Protein AF-A0A510KU21-F1 (afdb_monomer_lite)

Sequence (100 aa):
MDFGVTEKGFVLKSFTDIMKDIENRYKARLQDNNYILDFNTPEGIHSEAIGYELSQIWEELLEFNNQMNLNTATGIYLDFFGTLLRTPREAGLMQPDRLK

Secondary structure (DSSP, 8-state):
-BTTEETTEE-PPPHHHHHHHHHHHHHHHHT-TT----TTSHHHHHHHHHHHHHHHHHHHHHHHHHHTSTTT--HHHHHHHHHHTT-PPPTT---S----

Structure (mmCIF, N/CA/C/O backbone):
data_AF-A0A510KU21-F1
#
_entry.id   AF-A0A510KU21-F1
#
loop_
_atom_site.group_PDB
_atom_site.id
_atom_site.type_symbol
_atom_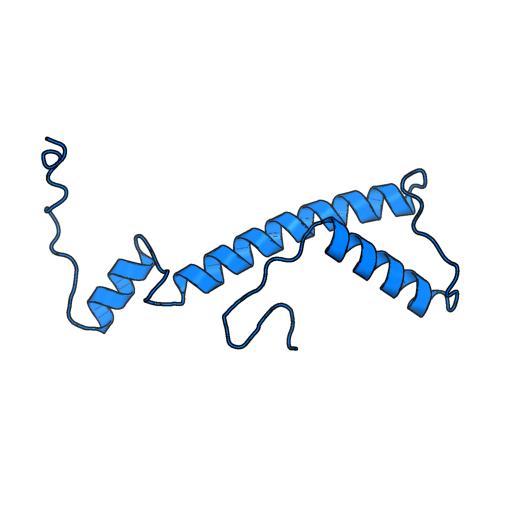site.label_atom_id
_atom_site.label_alt_id
_atom_site.label_comp_id
_atom_site.label_asym_id
_atom_site.label_entity_id
_atom_site.label_seq_id
_atom_site.pdbx_PDB_ins_code
_atom_site.Cartn_x
_atom_site.Cartn_y
_atom_site.Cartn_z
_atom_site.occupancy
_atom_site.B_iso_or_equiv
_atom_site.auth_seq_id
_atom_site.auth_comp_id
_atom_site.auth_asym_id
_atom_site.auth_atom_id
_atom_site.pdbx_PDB_model_num
ATOM 1 N N . MET A 1 1 ? -12.959 3.779 -11.250 1.00 47.38 1 MET A N 1
ATOM 2 C CA . MET A 1 1 ? -11.496 3.644 -11.126 1.00 47.38 1 MET A CA 1
ATOM 3 C C . MET A 1 1 ? -11.223 2.178 -10.912 1.00 47.38 1 MET A C 1
ATOM 5 O O . MET A 1 1 ? -11.751 1.632 -9.951 1.00 47.38 1 MET A O 1
ATOM 9 N N . ASP A 1 2 ? -10.503 1.558 -11.838 1.00 60.03 2 ASP A N 1
ATOM 10 C CA . ASP A 1 2 ? -9.963 0.219 -11.619 1.00 60.03 2 ASP A CA 1
ATOM 11 C C . ASP A 1 2 ? -8.735 0.339 -10.698 1.00 60.03 2 ASP A C 1
ATOM 13 O O . ASP A 1 2 ? -8.134 1.412 -10.621 1.00 60.03 2 ASP A O 1
ATOM 17 N N . PHE A 1 3 ? -8.422 -0.703 -9.936 1.00 68.00 3 PHE A N 1
ATOM 18 C CA . PHE A 1 3 ? -7.472 -0.716 -8.808 1.00 68.00 3 PHE A CA 1
ATOM 19 C C . PHE A 1 3 ? -6.186 0.130 -9.024 1.00 68.00 3 PHE A C 1
ATOM 21 O O . PHE A 1 3 ? -5.216 -0.329 -9.615 1.00 68.00 3 PHE A O 1
ATOM 28 N N . GLY A 1 4 ? -6.161 1.380 -8.539 1.00 69.12 4 GLY A N 1
ATOM 29 C CA . GLY A 1 4 ? -4.980 2.260 -8.600 1.00 69.12 4 GLY A CA 1
ATOM 30 C C . GLY A 1 4 ? -4.601 2.809 -9.985 1.00 69.12 4 GLY A C 1
ATOM 31 O O . GLY A 1 4 ? -3.661 3.594 -10.074 1.00 69.12 4 GLY A O 1
ATOM 32 N N . VAL A 1 5 ? -5.320 2.466 -11.058 1.00 77.12 5 VAL A N 1
ATOM 33 C CA . VAL A 1 5 ? -5.000 2.903 -12.428 1.00 77.12 5 VAL A CA 1
ATOM 34 C C . VAL A 1 5 ? -5.910 4.053 -12.857 1.00 77.12 5 VAL A C 1
ATOM 36 O O . VAL A 1 5 ? -7.139 3.991 -12.753 1.00 77.12 5 VAL A O 1
ATOM 39 N N . THR A 1 6 ? -5.296 5.114 -13.376 1.00 79.69 6 THR A N 1
ATOM 40 C CA . THR A 1 6 ? -5.978 6.266 -13.978 1.00 79.69 6 THR A CA 1
ATOM 41 C C . THR A 1 6 ? -5.560 6.439 -15.434 1.00 79.69 6 THR A C 1
ATOM 43 O O . THR A 1 6 ? -4.584 5.845 -15.885 1.00 79.69 6 THR A O 1
ATOM 46 N N . GLU A 1 7 ? -6.244 7.321 -16.166 1.00 73.56 7 GLU A N 1
ATOM 47 C CA . GLU A 1 7 ? -5.857 7.697 -17.537 1.00 73.56 7 GLU A CA 1
ATOM 48 C C . GLU A 1 7 ? -4.429 8.265 -17.630 1.00 73.56 7 GLU A C 1
ATOM 50 O O . GLU A 1 7 ? -3.821 8.244 -18.696 1.00 73.56 7 GLU A O 1
ATOM 55 N N . LYS A 1 8 ? -3.877 8.759 -16.513 1.00 69.75 8 LYS A N 1
ATOM 56 C CA . LYS A 1 8 ? -2.512 9.295 -16.424 1.00 69.75 8 LYS A CA 1
ATOM 57 C C . LYS A 1 8 ? -1.476 8.261 -15.963 1.00 69.75 8 LYS A C 1
ATOM 59 O O . LYS A 1 8 ? -0.299 8.599 -15.889 1.00 69.75 8 LYS A O 1
ATOM 64 N N . GLY A 1 9 ? -1.894 7.030 -15.659 1.00 75.56 9 GLY A N 1
ATOM 65 C CA . GLY A 1 9 ? -1.042 5.950 -15.156 1.00 75.56 9 GLY A CA 1
ATOM 66 C C . GLY A 1 9 ? -1.438 5.450 -13.765 1.00 75.56 9 GLY A C 1
ATOM 67 O O . GLY A 1 9 ? -2.494 5.810 -13.230 1.00 75.56 9 GLY A O 1
ATOM 68 N N . PHE A 1 10 ? -0.584 4.593 -13.199 1.00 84.94 10 PHE A N 1
ATOM 69 C CA . PHE A 1 10 ? -0.745 4.056 -11.849 1.00 84.94 10 PHE A CA 1
ATOM 70 C C . PHE A 1 10 ? -0.496 5.143 -10.796 1.00 84.94 10 PHE A C 1
ATOM 72 O O . PHE A 1 10 ? 0.485 5.882 -10.869 1.00 84.94 10 PHE A O 1
ATOM 79 N N . VAL A 1 11 ? -1.395 5.251 -9.822 1.00 86.75 11 VAL A N 1
ATOM 80 C CA . VAL A 1 11 ? -1.314 6.216 -8.725 1.00 86.75 11 VAL A CA 1
ATOM 81 C C . VAL A 1 11 ? -0.894 5.480 -7.465 1.00 86.75 11 VAL A C 1
ATOM 83 O O . VAL A 1 11 ? -1.597 4.587 -6.988 1.00 86.75 11 VAL A O 1
ATOM 86 N N . LEU A 1 12 ? 0.253 5.887 -6.919 1.00 88.00 12 LEU A N 1
ATOM 87 C CA . LEU A 1 12 ? 0.747 5.349 -5.663 1.00 88.00 12 LEU A CA 1
ATOM 88 C C . LEU A 1 12 ? -0.255 5.639 -4.548 1.00 88.00 12 LEU A C 1
ATOM 90 O O . LEU A 1 12 ? -0.754 6.758 -4.410 1.00 88.00 12 LEU A O 1
ATOM 94 N N . LYS A 1 13 ? -0.525 4.624 -3.735 1.00 88.94 13 LYS A N 1
ATOM 95 C CA . LYS A 1 13 ? -1.354 4.764 -2.555 1.00 88.94 13 LYS A CA 1
ATOM 96 C C . LYS A 1 13 ? -0.444 4.870 -1.345 1.00 88.94 13 LYS A C 1
ATOM 98 O O . LYS A 1 13 ? 0.401 4.006 -1.136 1.00 88.94 13 LYS A O 1
ATOM 103 N N . SER A 1 14 ? -0.624 5.926 -0.558 1.00 89.56 14 SER A N 1
ATOM 104 C CA . SER A 1 14 ? 0.144 6.091 0.671 1.00 89.56 14 SER A CA 1
ATOM 105 C C . SER A 1 14 ? -0.247 5.035 1.704 1.00 89.56 14 SER A C 1
ATOM 107 O O . SER A 1 14 ? -1.382 4.551 1.712 1.00 89.56 14 SER A O 1
ATOM 109 N N . PHE A 1 15 ? 0.662 4.732 2.631 1.00 91.31 15 PHE A N 1
ATOM 110 C CA . PHE A 1 15 ? 0.365 3.875 3.779 1.00 91.31 15 PHE A CA 1
ATOM 111 C C . PHE A 1 15 ? -0.906 4.331 4.519 1.00 91.31 15 PHE A C 1
ATOM 113 O O . PHE A 1 15 ? -1.797 3.530 4.782 1.00 91.31 15 PHE A O 1
ATOM 120 N N . THR A 1 16 ? -1.059 5.635 4.761 1.00 92.00 16 THR A N 1
ATOM 121 C CA . THR A 1 16 ? -2.246 6.207 5.417 1.00 92.00 16 THR A CA 1
ATOM 122 C C . THR A 1 16 ? -3.541 5.905 4.663 1.00 92.00 16 THR A C 1
ATOM 124 O O . THR A 1 16 ? -4.561 5.592 5.278 1.00 92.00 16 THR A O 1
ATOM 127 N N . ASP A 1 17 ? -3.523 5.984 3.332 1.00 93.44 17 ASP A N 1
ATOM 128 C CA . ASP A 1 17 ? -4.696 5.672 2.513 1.00 93.44 17 ASP A CA 1
ATOM 129 C C . ASP A 1 17 ? -4.984 4.166 2.498 1.00 93.44 17 ASP A C 1
ATOM 131 O O . ASP A 1 17 ? -6.145 3.761 2.480 1.00 93.44 17 ASP A O 1
ATOM 135 N N . ILE A 1 18 ? -3.947 3.324 2.540 1.00 94.56 18 ILE A N 1
ATOM 136 C CA . ILE A 1 18 ? -4.094 1.870 2.698 1.00 94.56 18 ILE A CA 1
ATOM 137 C C . ILE A 1 18 ? -4.758 1.559 4.044 1.00 94.56 18 ILE A C 1
ATOM 139 O O . ILE A 1 18 ? -5.737 0.814 4.076 1.00 94.56 18 ILE A O 1
ATOM 143 N N . MET A 1 19 ? -4.303 2.178 5.136 1.00 95.94 19 MET A N 1
ATOM 144 C CA . MET A 1 19 ? -4.877 1.962 6.466 1.00 95.94 19 MET A CA 1
ATOM 145 C C . MET A 1 19 ? -6.331 2.423 6.561 1.00 95.94 19 MET A C 1
ATOM 147 O O . MET A 1 19 ? -7.162 1.710 7.122 1.00 95.94 19 MET A O 1
ATOM 151 N N . LYS A 1 20 ? -6.674 3.566 5.957 1.00 94.94 20 LYS A N 1
ATOM 152 C CA . LYS A 1 20 ? -8.071 4.025 5.871 1.00 94.94 20 LYS A CA 1
ATOM 153 C C . LYS A 1 20 ? -8.953 3.041 5.115 1.00 94.94 20 LYS A C 1
ATOM 155 O O . LYS A 1 20 ? -10.085 2.793 5.521 1.00 94.94 20 LYS A O 1
ATOM 160 N N . ASP A 1 21 ? -8.452 2.468 4.029 1.00 94.50 21 ASP A N 1
ATOM 161 C CA . ASP A 1 21 ? -9.185 1.452 3.280 1.00 94.50 21 ASP A CA 1
ATOM 162 C C . ASP A 1 21 ? -9.401 0.175 4.094 1.00 94.50 21 ASP A C 1
ATOM 164 O O . ASP A 1 21 ? -10.481 -0.413 4.026 1.00 94.50 21 ASP A O 1
ATOM 168 N N . ILE A 1 22 ? -8.402 -0.246 4.872 1.00 95.31 22 ILE A N 1
ATOM 169 C CA . ILE A 1 22 ? -8.521 -1.380 5.793 1.00 95.31 22 ILE A CA 1
ATOM 170 C C . ILE A 1 22 ? -9.581 -1.079 6.864 1.00 95.31 22 ILE A C 1
ATOM 172 O O . ILE A 1 22 ? -10.505 -1.873 7.032 1.00 95.31 22 ILE A O 1
ATOM 176 N N . GLU A 1 23 ? -9.532 0.087 7.515 1.00 96.06 23 GLU A N 1
ATOM 177 C CA . GLU A 1 23 ? -10.549 0.506 8.492 1.00 96.06 23 GLU A CA 1
ATOM 178 C C . GLU A 1 23 ? -11.956 0.538 7.873 1.00 96.06 23 GLU A C 1
ATOM 180 O O . GLU A 1 23 ? -12.906 0.008 8.447 1.00 96.06 23 GLU A O 1
ATOM 185 N N . ASN A 1 24 ? -12.107 1.094 6.669 1.00 95.81 24 ASN A N 1
ATOM 186 C CA . ASN A 1 24 ? -13.393 1.137 5.971 1.00 95.81 24 ASN A CA 1
ATOM 187 C C . ASN A 1 24 ? -13.925 -0.267 5.644 1.00 95.81 24 ASN A C 1
ATOM 189 O O . ASN A 1 24 ? -15.135 -0.501 5.708 1.00 95.81 24 ASN A O 1
ATOM 193 N N . ARG A 1 25 ? -13.042 -1.223 5.326 1.00 94.81 25 ARG A N 1
ATOM 194 C CA . ARG A 1 25 ? -13.424 -2.632 5.141 1.00 94.81 25 ARG A CA 1
ATOM 195 C C . ARG A 1 25 ? -13.889 -3.259 6.451 1.00 94.81 25 ARG A C 1
ATOM 197 O O . ARG A 1 25 ? -14.883 -3.983 6.423 1.00 94.81 25 ARG A O 1
ATOM 204 N N . TYR A 1 26 ? -13.243 -2.953 7.576 1.00 95.19 26 TYR A N 1
ATOM 205 C CA . TYR A 1 26 ? -13.711 -3.385 8.895 1.00 95.19 26 TYR A CA 1
ATOM 206 C C . TYR A 1 26 ? -15.081 -2.797 9.230 1.00 95.19 26 TYR A C 1
ATOM 208 O O . TYR A 1 26 ? -15.993 -3.569 9.518 1.00 95.19 26 TYR A O 1
ATOM 216 N N . LYS A 1 27 ? -15.284 -1.481 9.072 1.00 96.81 27 LYS A N 1
ATOM 217 C CA . LYS A 1 27 ? -16.594 -0.826 9.264 1.00 96.81 27 LYS A CA 1
ATOM 218 C C . LYS A 1 27 ? -17.701 -1.523 8.476 1.00 96.81 27 LYS A C 1
ATOM 220 O O . LYS A 1 27 ? -18.736 -1.893 9.028 1.00 96.81 27 LYS A O 1
ATOM 225 N N . ALA A 1 28 ? -17.458 -1.767 7.188 1.00 96.25 28 ALA A N 1
ATOM 226 C CA . ALA A 1 28 ? -18.417 -2.432 6.312 1.00 96.25 28 ALA A CA 1
ATOM 227 C C . ALA A 1 28 ? -18.688 -3.889 6.726 1.00 96.25 28 ALA A C 1
ATOM 229 O O . ALA A 1 28 ? -19.829 -4.347 6.665 1.00 96.25 28 ALA A O 1
ATOM 230 N N . ARG A 1 29 ? -17.654 -4.631 7.145 1.00 95.56 29 ARG A N 1
ATOM 231 C CA . ARG A 1 29 ? -17.766 -6.051 7.506 1.00 95.56 29 ARG A CA 1
ATOM 232 C C . ARG A 1 29 ? -18.422 -6.263 8.867 1.00 95.56 29 ARG A C 1
ATOM 234 O O . ARG A 1 29 ? -19.196 -7.207 9.006 1.00 95.56 29 ARG A O 1
ATOM 241 N N . LEU A 1 30 ? -18.109 -5.400 9.830 1.00 95.19 30 LEU A N 1
ATOM 242 C CA . LEU A 1 30 ? -18.669 -5.391 11.181 1.00 95.19 30 LEU A CA 1
ATOM 243 C C . LEU A 1 30 ? -20.049 -4.724 11.241 1.00 95.19 30 LEU A C 1
ATOM 245 O O . LEU A 1 30 ? -20.750 -4.891 12.232 1.00 95.19 30 LEU A O 1
ATOM 249 N N . GLN A 1 31 ? -20.447 -4.008 10.181 1.00 96.12 31 GLN A N 1
ATOM 250 C CA . GLN A 1 31 ? -21.660 -3.182 10.140 1.00 96.12 31 GLN A CA 1
ATOM 251 C C . GLN A 1 31 ? -21.670 -2.090 11.222 1.00 96.12 31 GLN A C 1
ATOM 253 O O . GLN A 1 31 ? -22.726 -1.696 11.714 1.00 96.12 31 GLN A O 1
ATOM 258 N N . ASP A 1 32 ? -20.488 -1.579 11.562 1.00 95.31 32 ASP A N 1
ATOM 259 C CA . ASP A 1 32 ? -20.293 -0.516 12.542 1.00 95.31 32 ASP A CA 1
ATOM 260 C C . ASP A 1 32 ? -19.540 0.649 11.898 1.00 95.31 32 ASP A C 1
ATOM 262 O O . ASP A 1 32 ? -18.329 0.600 11.696 1.00 95.31 32 ASP A O 1
ATOM 266 N N . ASN A 1 33 ? -20.264 1.722 11.579 1.00 93.69 33 ASN A N 1
ATOM 267 C CA . ASN A 1 33 ? -19.676 2.917 10.971 1.00 93.69 33 ASN A CA 1
ATOM 268 C C . ASN A 1 33 ? -18.791 3.719 11.939 1.00 93.69 33 ASN A C 1
ATOM 270 O O . ASN A 1 33 ? -18.011 4.558 11.483 1.00 93.69 33 ASN A O 1
ATOM 274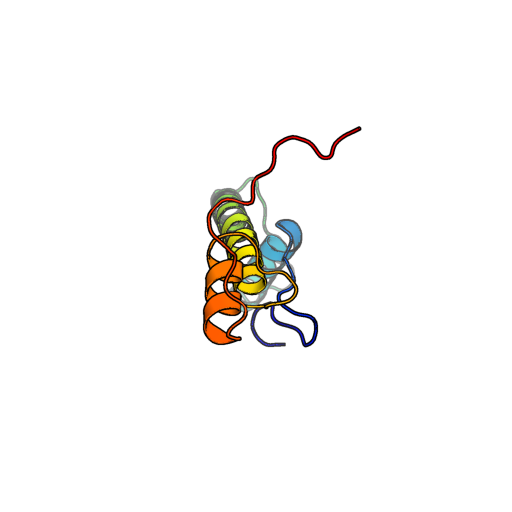 N N . ASN A 1 34 ? -18.911 3.475 13.247 1.00 95.19 34 ASN A N 1
ATOM 275 C CA . ASN A 1 34 ? -18.134 4.148 14.283 1.00 95.19 34 ASN A CA 1
ATOM 276 C C . ASN A 1 34 ? -16.878 3.366 14.678 1.00 95.19 34 ASN A C 1
ATOM 278 O O . ASN A 1 34 ? -16.114 3.861 15.504 1.00 95.19 34 ASN A O 1
ATOM 282 N N . TYR A 1 35 ? -16.658 2.177 14.106 1.00 95.12 35 TYR A N 1
ATOM 283 C CA . TYR A 1 35 ? -15.436 1.417 14.332 1.00 95.12 35 TYR A CA 1
ATOM 284 C C . TYR A 1 35 ? -14.212 2.262 13.964 1.00 95.12 35 TYR A C 1
ATOM 286 O O . TYR A 1 35 ? -14.183 2.907 12.917 1.00 95.12 35 TYR A O 1
ATOM 294 N N . ILE A 1 36 ? -13.196 2.248 14.818 1.00 95.06 36 ILE A N 1
ATOM 295 C CA . ILE A 1 36 ? -11.907 2.895 14.579 1.00 95.06 36 ILE A CA 1
ATOM 296 C C . ILE A 1 36 ? -10.850 1.816 14.746 1.00 95.06 36 ILE A C 1
ATOM 298 O O . ILE A 1 36 ? -10.877 1.079 15.734 1.00 95.06 36 ILE A O 1
ATOM 302 N N . LEU A 1 37 ? -9.926 1.725 13.792 1.00 94.62 37 LEU A N 1
ATOM 303 C CA . LEU A 1 37 ? -8.829 0.774 13.889 1.00 94.62 37 LEU A CA 1
ATOM 304 C C . LEU A 1 37 ? -7.826 1.267 14.943 1.00 94.62 37 LEU A C 1
ATOM 306 O O . LEU A 1 37 ? -7.114 2.247 14.726 1.00 94.62 37 LEU A O 1
ATOM 310 N N . ASP A 1 38 ? -7.778 0.593 16.092 1.00 94.75 38 ASP A N 1
ATOM 311 C CA . ASP A 1 38 ? -6.845 0.918 17.175 1.00 94.75 38 ASP A CA 1
ATOM 312 C C . ASP A 1 38 ? -5.542 0.125 17.040 1.00 94.75 38 ASP A C 1
ATOM 314 O O . ASP A 1 38 ? -5.499 -1.087 17.276 1.00 94.75 38 ASP A O 1
ATOM 318 N N . PHE A 1 39 ? -4.462 0.839 16.727 1.00 93.38 39 PHE A N 1
ATOM 319 C CA . PHE A 1 39 ? -3.106 0.307 16.580 1.00 93.38 39 PHE A CA 1
ATOM 320 C C . PHE A 1 39 ? -2.498 -0.273 17.864 1.00 93.38 39 PHE A C 1
ATOM 322 O O . PHE A 1 39 ? -1.489 -0.962 17.791 1.00 93.38 39 PHE A O 1
ATOM 329 N N . ASN A 1 40 ? -3.104 -0.058 19.035 1.00 95.44 40 ASN A N 1
ATOM 330 C CA . ASN A 1 40 ? -2.649 -0.675 20.286 1.00 95.44 40 ASN A CA 1
ATOM 331 C C . ASN A 1 40 ? -3.225 -2.081 20.512 1.00 95.44 40 ASN A C 1
ATOM 333 O O . ASN A 1 40 ? -2.881 -2.748 21.489 1.00 95.44 40 ASN A O 1
ATOM 337 N N . THR A 1 41 ? -4.108 -2.544 19.628 1.00 94.94 41 THR A N 1
ATOM 338 C CA . THR A 1 41 ? -4.683 -3.890 19.684 1.00 94.94 41 THR A CA 1
ATOM 339 C C . THR A 1 41 ? -3.910 -4.855 18.781 1.00 94.94 41 THR A C 1
ATOM 341 O O . THR A 1 41 ? -3.308 -4.427 17.795 1.00 94.94 41 THR A O 1
ATOM 344 N N . PRO A 1 42 ? -3.950 -6.177 19.039 1.00 95.38 42 PRO A N 1
ATOM 345 C CA . PRO A 1 42 ? -3.342 -7.158 18.137 1.00 95.38 42 PRO A CA 1
ATOM 346 C C . PRO A 1 42 ? -3.847 -7.056 16.689 1.00 95.38 42 PRO A C 1
ATOM 348 O O . PRO A 1 42 ? -3.071 -7.238 15.755 1.00 95.38 42 PRO A O 1
ATOM 351 N N . GLU A 1 43 ? -5.132 -6.734 16.500 1.00 93.06 43 GLU A N 1
ATOM 352 C CA . GLU A 1 43 ? -5.733 -6.485 15.183 1.00 93.06 43 GLU A CA 1
ATOM 353 C C . GLU A 1 43 ? -5.106 -5.265 14.499 1.00 93.06 43 GLU A C 1
ATOM 355 O O . GLU A 1 43 ? -4.746 -5.336 13.321 1.00 93.06 43 GLU A O 1
ATOM 360 N N . GLY A 1 44 ? -4.948 -4.164 15.237 1.00 95.12 44 GLY A N 1
ATOM 361 C CA . GLY A 1 44 ? -4.330 -2.940 14.742 1.00 95.12 44 GLY A CA 1
ATOM 362 C C . GLY A 1 44 ? -2.873 -3.136 14.340 1.00 95.12 44 GLY A C 1
ATOM 363 O O . GLY A 1 44 ? -2.508 -2.776 13.225 1.00 95.12 44 GLY A O 1
ATOM 364 N N . ILE A 1 45 ? -2.069 -3.787 15.187 1.00 96.56 45 ILE A N 1
ATOM 365 C CA . ILE A 1 45 ? -0.653 -4.093 14.902 1.00 96.56 45 ILE A CA 1
ATOM 366 C C . ILE A 1 45 ? -0.532 -5.003 13.674 1.00 96.56 45 ILE A C 1
ATOM 368 O O . ILE A 1 45 ? 0.301 -4.784 12.796 1.00 96.56 45 ILE A O 1
ATOM 372 N N . HIS A 1 46 ? -1.379 -6.031 13.577 1.00 96.25 46 HIS A N 1
ATOM 373 C CA . HIS A 1 46 ? -1.383 -6.919 12.417 1.00 96.25 46 HIS A CA 1
ATOM 374 C C . HIS A 1 46 ? -1.761 -6.176 11.128 1.00 96.25 46 HIS A C 1
ATOM 376 O O . HIS A 1 46 ? -1.124 -6.358 10.090 1.00 96.25 46 HIS A O 1
ATOM 382 N N . SER A 1 47 ? -2.779 -5.319 11.205 1.00 96.44 47 SER A N 1
ATOM 383 C CA . SER A 1 47 ? -3.244 -4.518 10.074 1.00 96.44 47 SER A CA 1
ATOM 384 C C . SER A 1 47 ? -2.200 -3.490 9.636 1.00 96.44 47 SER A C 1
ATOM 386 O O . SER A 1 47 ? -2.039 -3.277 8.439 1.00 96.44 47 SER A O 1
ATOM 388 N N . GLU A 1 48 ? -1.465 -2.891 10.577 1.00 95.44 48 GLU A N 1
ATOM 389 C CA . GLU A 1 48 ? -0.321 -2.015 10.301 1.00 95.44 48 GLU A CA 1
ATOM 390 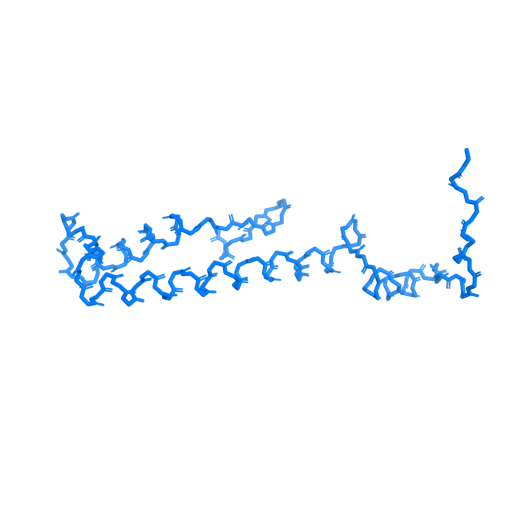C C . GLU A 1 48 ? 0.784 -2.761 9.551 1.00 95.44 48 GLU A C 1
ATOM 392 O O . GLU A 1 48 ? 1.219 -2.300 8.497 1.00 95.44 48 GLU A O 1
ATOM 397 N N . ALA A 1 49 ? 1.191 -3.937 10.042 1.00 95.88 49 ALA A N 1
ATOM 398 C CA . ALA A 1 49 ? 2.225 -4.741 9.395 1.00 95.88 49 ALA A CA 1
ATOM 399 C C . ALA A 1 49 ? 1.839 -5.106 7.952 1.00 95.88 49 ALA A C 1
ATOM 401 O O . ALA A 1 49 ? 2.629 -4.915 7.031 1.00 95.88 49 ALA A O 1
ATOM 402 N N . ILE A 1 50 ? 0.598 -5.552 7.726 1.00 95.56 50 ILE A N 1
ATOM 403 C CA . ILE A 1 50 ? 0.097 -5.824 6.369 1.00 9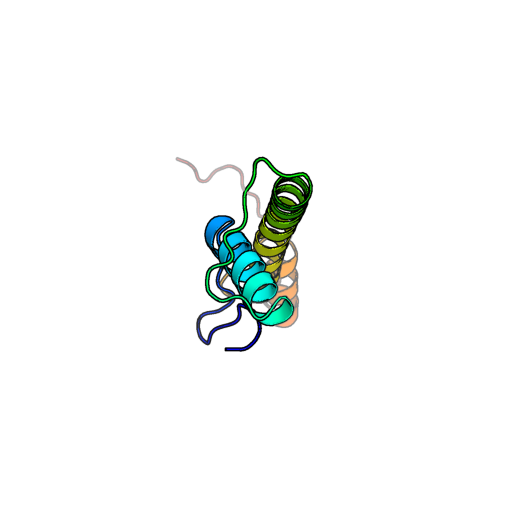5.56 50 ILE A CA 1
ATOM 404 C C . ILE A 1 50 ? 0.039 -4.544 5.534 1.00 95.56 50 ILE A C 1
ATOM 406 O O . ILE A 1 50 ? 0.411 -4.562 4.363 1.00 95.56 50 ILE A O 1
ATOM 410 N N . GLY A 1 51 ? -0.429 -3.433 6.104 1.00 94.88 51 GLY A N 1
ATOM 411 C CA . GLY A 1 51 ? -0.486 -2.150 5.411 1.00 94.88 51 GLY A CA 1
ATOM 412 C C . GLY A 1 51 ? 0.890 -1.686 4.932 1.00 94.88 51 GLY A C 1
ATOM 413 O O . GLY A 1 51 ? 1.002 -1.146 3.831 1.00 94.88 51 GLY A O 1
ATOM 414 N N . TYR A 1 52 ? 1.936 -1.944 5.720 1.00 94.25 52 TYR A N 1
ATOM 415 C CA . TYR A 1 52 ? 3.314 -1.643 5.353 1.00 94.25 52 TYR A CA 1
ATOM 416 C C . TYR A 1 52 ? 3.782 -2.497 4.168 1.00 94.25 52 TYR A C 1
ATOM 418 O O . TYR A 1 52 ? 4.210 -1.939 3.158 1.00 94.25 52 TYR A O 1
ATOM 426 N N . GLU A 1 53 ? 3.607 -3.819 4.225 1.00 95.19 53 GLU A N 1
ATOM 427 C CA . GLU A 1 53 ? 3.944 -4.721 3.108 1.00 95.19 53 GLU A CA 1
ATOM 428 C C . GLU A 1 53 ? 3.177 -4.349 1.825 1.00 95.19 53 GLU A C 1
ATOM 430 O O . GLU A 1 53 ? 3.739 -4.300 0.731 1.00 95.19 53 GLU A O 1
ATOM 435 N N . LEU A 1 54 ? 1.894 -3.990 1.948 1.00 94.12 54 LEU A N 1
ATOM 436 C CA . LEU A 1 54 ? 1.090 -3.516 0.817 1.00 94.12 54 LEU A CA 1
ATOM 437 C C . LEU A 1 54 ? 1.615 -2.201 0.233 1.00 94.12 54 LEU A C 1
ATOM 439 O O . LEU A 1 54 ? 1.514 -2.001 -0.976 1.00 94.12 54 LEU A O 1
ATOM 443 N N . SER A 1 55 ? 2.164 -1.310 1.061 1.00 92.69 55 SER A N 1
ATOM 444 C CA . SER A 1 55 ? 2.741 -0.054 0.576 1.00 92.69 55 SER A CA 1
ATOM 445 C C . SER A 1 55 ? 3.971 -0.301 -0.299 1.00 92.69 55 SER A C 1
ATOM 447 O O . SER A 1 55 ? 4.071 0.293 -1.369 1.00 92.69 55 SER A O 1
ATOM 449 N N . GLN A 1 56 ? 4.829 -1.251 0.091 1.00 92.75 56 GLN A N 1
ATOM 450 C CA . GLN A 1 56 ? 5.985 -1.676 -0.702 1.00 92.75 56 GLN A CA 1
ATOM 451 C C . GLN A 1 56 ? 5.546 -2.292 -2.037 1.00 92.75 56 GLN A C 1
ATOM 453 O O . GLN A 1 56 ? 6.036 -1.906 -3.094 1.00 92.75 56 GLN A O 1
ATOM 458 N N . ILE A 1 57 ? 4.528 -3.161 -2.021 1.00 91.88 57 ILE A N 1
ATOM 459 C CA . ILE A 1 57 ? 3.962 -3.734 -3.255 1.00 91.88 57 ILE A CA 1
ATOM 460 C C . ILE A 1 57 ? 3.415 -2.635 -4.179 1.00 91.88 57 ILE A C 1
ATOM 462 O O . ILE A 1 57 ? 3.540 -2.724 -5.399 1.00 91.88 57 ILE A O 1
ATOM 466 N N . TRP A 1 58 ? 2.805 -1.581 -3.632 1.00 91.81 58 TRP A N 1
ATOM 467 C CA . TRP A 1 58 ? 2.307 -0.461 -4.436 1.00 91.81 58 TRP A CA 1
ATOM 468 C C . TRP A 1 58 ? 3.430 0.319 -5.12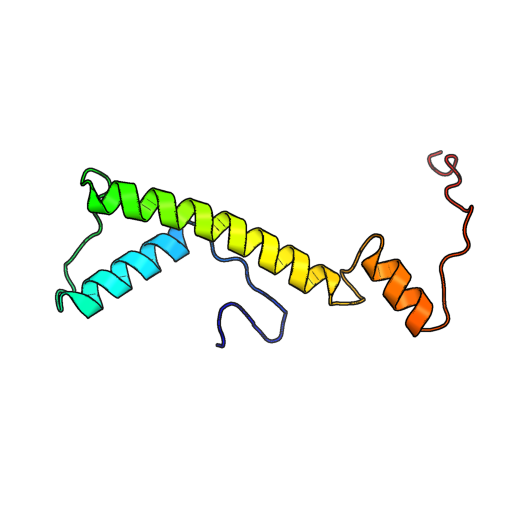1 1.00 91.81 58 TRP A C 1
ATOM 470 O O . TRP A 1 58 ? 3.243 0.774 -6.252 1.00 91.81 58 TRP A O 1
ATOM 480 N N . GLU A 1 59 ? 4.580 0.460 -4.463 1.00 89.94 59 GLU A N 1
ATOM 481 C CA . GLU A 1 59 ? 5.781 1.055 -5.054 1.00 89.94 59 GLU A CA 1
ATOM 482 C C . GLU A 1 59 ? 6.308 0.186 -6.202 1.00 89.94 59 GLU A C 1
ATOM 484 O O . GLU A 1 59 ? 6.499 0.693 -7.309 1.00 89.94 59 GLU A O 1
ATOM 489 N N . GLU A 1 60 ? 6.410 -1.130 -6.006 1.00 89.31 60 GLU A N 1
ATOM 490 C CA . GLU A 1 60 ? 6.827 -2.060 -7.065 1.00 89.31 60 GLU A CA 1
ATOM 491 C C . GLU A 1 60 ? 5.866 -2.052 -8.267 1.00 89.31 60 GLU A C 1
ATOM 493 O O . GLU A 1 60 ? 6.296 -2.072 -9.422 1.00 89.31 60 GLU A O 1
ATOM 498 N N . LEU A 1 61 ? 4.553 -1.963 -8.028 1.00 89.00 61 LEU A N 1
ATOM 499 C CA . LEU A 1 61 ? 3.555 -1.856 -9.098 1.00 89.00 61 LEU A CA 1
ATOM 500 C C . LEU A 1 61 ? 3.694 -0.553 -9.894 1.00 89.00 61 LEU A C 1
ATOM 502 O O . LEU A 1 61 ? 3.500 -0.556 -11.114 1.00 89.00 61 LEU A O 1
ATOM 506 N N . LEU A 1 62 ? 4.046 0.555 -9.237 1.00 87.75 62 LEU A N 1
ATOM 507 C CA . LEU A 1 62 ? 4.339 1.812 -9.921 1.00 87.75 62 LEU A CA 1
ATOM 508 C C . LEU A 1 62 ? 5.589 1.680 -10.797 1.00 87.75 62 LEU A C 1
ATOM 510 O O . LEU A 1 62 ? 5.570 2.106 -11.955 1.00 87.75 62 LEU A O 1
ATOM 514 N N . GLU A 1 63 ? 6.660 1.085 -10.271 1.00 87.31 63 GLU A N 1
ATOM 515 C CA . GLU A 1 63 ? 7.884 0.835 -11.035 1.00 87.31 63 GLU A CA 1
ATOM 516 C C . GLU A 1 63 ? 7.612 -0.043 -12.254 1.00 87.31 63 GLU A C 1
ATOM 518 O O . GLU A 1 63 ? 8.016 0.300 -13.368 1.00 87.31 63 GLU A O 1
ATOM 523 N N . PHE A 1 64 ? 6.853 -1.122 -12.074 1.00 86.50 64 PHE A N 1
ATOM 524 C CA . PHE A 1 64 ? 6.447 -2.005 -13.157 1.00 86.50 64 PHE A CA 1
ATOM 525 C C . PHE A 1 64 ? 5.620 -1.266 -14.219 1.00 86.50 64 PHE A C 1
ATOM 527 O O . PHE A 1 64 ? 5.915 -1.348 -15.413 1.00 86.50 64 PHE A O 1
ATOM 534 N N . ASN A 1 65 ? 4.629 -0.472 -13.803 1.00 85.88 65 ASN A N 1
ATOM 535 C CA . ASN A 1 65 ? 3.830 0.335 -14.726 1.00 85.88 65 ASN A CA 1
ATOM 536 C C . ASN A 1 65 ? 4.695 1.339 -15.512 1.00 85.88 65 ASN A C 1
ATOM 538 O O . ASN A 1 65 ? 4.468 1.553 -16.703 1.00 85.88 65 ASN A O 1
ATOM 542 N N . ASN A 1 66 ? 5.708 1.929 -14.874 1.00 85.12 66 ASN A N 1
ATOM 543 C CA . ASN A 1 66 ? 6.650 2.821 -15.546 1.00 85.12 66 ASN A CA 1
ATOM 544 C C . ASN A 1 66 ? 7.533 2.073 -16.555 1.00 85.12 66 ASN A C 1
ATOM 546 O O . ASN A 1 66 ? 7.749 2.563 -17.658 1.00 85.12 66 ASN A O 1
ATOM 550 N N . GLN A 1 67 ? 7.992 0.864 -16.232 1.00 85.19 67 GLN A N 1
ATOM 551 C CA . GLN A 1 67 ? 8.776 0.031 -17.151 1.00 85.19 67 GLN A CA 1
ATOM 552 C C . GLN A 1 67 ? 7.993 -0.376 -18.407 1.00 85.19 67 GLN A C 1
ATOM 554 O O . GLN A 1 67 ? 8.587 -0.543 -19.471 1.00 85.19 67 GLN A O 1
ATOM 559 N N . MET A 1 68 ? 6.667 -0.503 -18.316 1.00 82.94 68 MET A N 1
ATOM 560 C CA . MET A 1 68 ? 5.804 -0.835 -19.455 1.00 82.94 68 MET A CA 1
ATOM 561 C C . MET A 1 68 ? 5.458 0.359 -20.357 1.00 82.94 68 MET A C 1
ATOM 563 O O . MET A 1 68 ? 4.873 0.166 -21.423 1.00 82.94 68 MET A O 1
ATOM 567 N N . ASN A 1 69 ? 5.804 1.587 -19.970 1.00 82.38 69 ASN A N 1
ATOM 568 C CA . ASN A 1 69 ? 5.540 2.782 -20.762 1.00 82.38 69 ASN A CA 1
ATOM 569 C C . ASN A 1 69 ? 6.840 3.308 -21.371 1.00 82.38 69 ASN A C 1
ATOM 571 O O . ASN A 1 69 ? 7.752 3.696 -20.652 1.00 82.38 69 ASN A O 1
ATOM 575 N N . LEU A 1 70 ? 6.906 3.392 -22.703 1.00 79.50 70 LEU A N 1
ATOM 576 C CA . LEU A 1 70 ? 8.092 3.860 -23.430 1.00 79.50 70 LEU A CA 1
ATOM 577 C C . LEU A 1 70 ? 8.664 5.181 -22.890 1.00 79.50 70 LEU A C 1
ATOM 579 O O . LEU A 1 70 ? 9.879 5.349 -22.848 1.00 79.50 70 LEU A O 1
ATOM 583 N N . ASN A 1 71 ? 7.797 6.113 -22.484 1.00 82.12 71 ASN A N 1
ATOM 584 C CA . ASN A 1 71 ? 8.209 7.447 -22.044 1.00 82.12 71 ASN A CA 1
ATOM 585 C C . ASN A 1 71 ? 8.835 7.465 -20.641 1.00 82.12 71 ASN A C 1
ATOM 587 O O . ASN A 1 71 ? 9.465 8.457 -20.279 1.00 82.12 71 ASN A O 1
ATOM 591 N N . THR A 1 72 ? 8.638 6.414 -19.844 1.00 80.44 72 THR A N 1
ATOM 592 C CA . THR A 1 72 ? 9.144 6.317 -18.465 1.00 80.44 72 THR A CA 1
ATOM 593 C C . THR A 1 72 ? 10.002 5.075 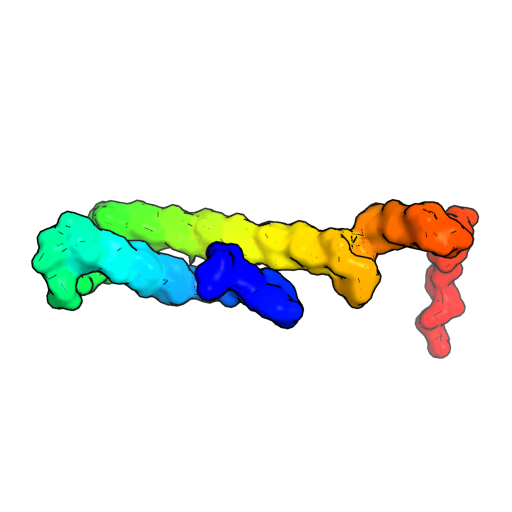-18.216 1.00 80.44 72 THR A C 1
ATOM 595 O O . THR A 1 72 ? 10.663 4.993 -17.181 1.00 80.44 72 THR A O 1
ATOM 598 N N . ALA A 1 73 ? 10.059 4.140 -19.167 1.00 81.19 73 ALA A N 1
ATOM 599 C CA . ALA A 1 73 ? 10.889 2.949 -19.104 1.00 81.19 73 ALA A CA 1
ATOM 600 C C . ALA A 1 73 ? 12.381 3.302 -19.101 1.00 81.19 73 ALA A C 1
ATOM 602 O O . ALA A 1 73 ? 12.845 4.181 -19.828 1.00 81.19 73 ALA A O 1
ATOM 603 N N . THR A 1 74 ? 13.161 2.566 -18.313 1.00 79.06 74 THR A N 1
ATOM 604 C CA . THR A 1 74 ? 14.619 2.715 -18.221 1.00 79.06 74 THR A CA 1
ATOM 605 C C . THR A 1 74 ? 15.311 1.353 -18.343 1.00 79.06 74 THR A C 1
ATOM 607 O O . THR A 1 74 ? 14.665 0.302 -18.322 1.00 79.06 74 THR A O 1
ATOM 610 N N . GLY A 1 75 ? 16.637 1.355 -18.525 1.00 84.38 75 GLY A N 1
ATOM 611 C CA . GLY A 1 75 ? 17.449 0.132 -18.559 1.00 84.38 75 GLY A CA 1
ATOM 612 C C . GLY A 1 75 ? 17.014 -0.878 -19.630 1.00 84.38 75 GLY A C 1
ATOM 613 O O . GLY A 1 75 ? 16.763 -0.506 -20.776 1.00 84.38 75 GLY A O 1
ATOM 614 N N . ILE A 1 76 ? 16.918 -2.155 -19.235 1.00 83.94 76 ILE A N 1
ATOM 615 C CA . ILE A 1 76 ? 16.624 -3.292 -20.129 1.00 83.94 76 ILE A CA 1
ATOM 616 C C . ILE A 1 76 ? 15.267 -3.134 -20.829 1.00 83.94 76 ILE A C 1
ATOM 618 O O . ILE A 1 76 ? 15.149 -3.456 -22.009 1.00 83.94 76 ILE A O 1
ATOM 622 N N . TYR A 1 77 ? 14.247 -2.609 -20.141 1.00 82.44 77 TYR A N 1
ATOM 623 C CA . TYR A 1 77 ? 12.921 -2.414 -20.739 1.00 82.44 77 TYR A CA 1
ATOM 624 C C . TYR A 1 77 ? 12.936 -1.354 -21.841 1.00 82.44 77 TYR A C 1
ATOM 626 O O . TYR A 1 77 ? 12.321 -1.539 -22.891 1.00 82.44 77 TYR A O 1
ATOM 634 N N . LEU A 1 78 ? 13.698 -0.275 -21.651 1.00 84.31 78 LEU A N 1
ATOM 635 C CA . LEU A 1 78 ? 13.892 0.722 -22.700 1.00 84.31 78 LEU A CA 1
ATOM 636 C C . LEU A 1 78 ? 14.666 0.141 -23.895 1.00 84.31 78 LEU A C 1
ATOM 638 O O . LEU A 1 78 ? 14.323 0.416 -25.044 1.00 84.31 78 LEU A O 1
ATOM 642 N N . ASP A 1 79 ? 15.668 -0.705 -23.642 1.00 85.00 79 ASP A N 1
ATOM 643 C CA . ASP A 1 79 ? 16.424 -1.394 -24.699 1.00 85.00 79 ASP A CA 1
ATOM 644 C C . ASP A 1 79 ? 15.551 -2.385 -25.488 1.00 85.00 79 ASP A C 1
ATOM 646 O O . ASP A 1 79 ? 15.662 -2.493 -26.717 1.00 85.00 79 ASP A O 1
ATOM 650 N N . PHE A 1 80 ? 14.620 -3.059 -24.807 1.00 85.44 80 PHE A N 1
ATOM 651 C CA . PHE A 1 80 ? 13.608 -3.899 -25.440 1.00 85.44 80 PHE A CA 1
ATOM 652 C C . PHE A 1 80 ? 12.703 -3.083 -26.372 1.00 85.44 80 PHE A C 1
ATOM 654 O O . PHE A 1 80 ? 12.532 -3.448 -27.538 1.00 85.44 80 PHE A O 1
ATOM 661 N N . PHE A 1 81 ? 12.185 -1.942 -25.907 1.00 86.38 81 PHE A N 1
ATOM 662 C CA . PHE A 1 81 ? 11.408 -1.042 -26.758 1.00 86.38 81 PHE A CA 1
ATOM 663 C C . PHE A 1 81 ? 12.207 -0.533 -27.960 1.00 86.38 81 PHE A C 1
ATOM 665 O O . PHE A 1 81 ? 11.687 -0.532 -29.074 1.00 86.38 81 PHE A O 1
ATOM 672 N N . GLY A 1 82 ? 13.473 -0.152 -27.768 1.00 85.00 82 GLY A N 1
ATOM 673 C CA . GLY A 1 82 ? 14.355 0.258 -28.862 1.00 85.00 82 GLY A CA 1
ATOM 674 C C . GLY A 1 82 ? 14.517 -0.839 -29.915 1.00 85.00 82 GLY A C 1
ATOM 675 O O . GLY A 1 82 ? 14.450 -0.570 -31.112 1.00 85.00 82 GLY A O 1
ATOM 676 N N . THR A 1 83 ? 14.630 -2.097 -29.487 1.00 88.06 83 THR A N 1
ATOM 677 C CA . THR A 1 83 ? 14.662 -3.249 -30.400 1.00 88.06 83 THR A CA 1
ATOM 678 C C . THR A 1 83 ? 13.354 -3.381 -31.186 1.00 88.06 83 THR A C 1
ATOM 680 O O . THR A 1 83 ? 13.382 -3.512 -32.411 1.00 88.06 83 THR A O 1
ATOM 683 N N . LEU A 1 84 ? 12.203 -3.288 -30.513 1.00 89.31 84 LEU A N 1
ATOM 684 C CA . LEU A 1 84 ? 10.881 -3.389 -31.142 1.00 89.31 84 LEU A CA 1
ATOM 685 C C . LEU A 1 84 ? 10.627 -2.262 -32.159 1.00 89.31 84 LEU A C 1
ATOM 687 O O . LEU A 1 84 ? 10.110 -2.509 -33.249 1.00 89.31 84 LEU A O 1
ATOM 691 N N . LEU A 1 85 ? 11.029 -1.036 -31.820 1.00 90.19 85 LEU A N 1
ATOM 692 C CA . LEU A 1 85 ? 10.885 0.161 -32.655 1.00 90.19 85 LEU A CA 1
ATOM 693 C C . LEU A 1 85 ? 11.957 0.275 -33.747 1.00 90.19 85 LEU A C 1
ATOM 695 O O . LEU A 1 85 ? 11.949 1.236 -34.513 1.00 90.19 85 LEU A O 1
ATOM 699 N N . ARG A 1 86 ? 12.851 -0.718 -33.861 1.00 88.75 86 ARG A N 1
ATOM 700 C CA . ARG A 1 86 ? 13.973 -0.744 -34.817 1.00 88.75 86 ARG A CA 1
ATOM 701 C C . ARG A 1 86 ? 14.958 0.414 -34.633 1.00 88.75 86 ARG A C 1
ATOM 703 O O . ARG A 1 86 ? 15.632 0.820 -35.575 1.00 88.75 86 ARG A O 1
ATOM 710 N N . THR A 1 87 ? 15.075 0.898 -33.405 1.00 87.75 87 THR A N 1
ATOM 711 C CA . THR A 1 87 ? 16.076 1.863 -32.946 1.00 87.75 87 THR A CA 1
ATOM 712 C C . THR A 1 87 ? 16.865 1.267 -31.770 1.00 87.75 87 THR A C 1
ATOM 714 O O . THR A 1 87 ? 16.817 1.811 -30.662 1.00 87.75 87 THR A O 1
ATOM 717 N N . PRO A 1 88 ? 17.524 0.101 -31.941 1.00 84.94 88 PRO A N 1
ATOM 718 C CA . PRO A 1 88 ? 18.250 -0.539 -30.850 1.00 84.94 88 PRO A CA 1
ATOM 719 C C . PRO A 1 88 ? 19.424 0.336 -30.399 1.00 84.94 88 PRO A C 1
ATOM 721 O O . PRO A 1 88 ? 20.056 1.013 -31.211 1.00 84.94 88 PRO A O 1
ATOM 724 N N . ARG A 1 89 ? 19.737 0.308 -29.099 1.00 77.69 89 ARG A N 1
ATOM 725 C CA . ARG A 1 89 ? 20.929 0.979 -28.569 1.00 77.69 89 ARG A CA 1
ATOM 726 C C . ARG A 1 89 ? 22.184 0.321 -29.149 1.00 77.69 89 ARG A C 1
ATOM 728 O O . ARG A 1 89 ? 22.320 -0.900 -29.114 1.00 77.69 89 ARG A O 1
ATOM 735 N N . GLU A 1 90 ? 23.125 1.127 -29.632 1.00 77.75 90 GLU A N 1
ATOM 736 C CA . GLU A 1 90 ? 24.440 0.629 -30.039 1.00 77.75 90 GLU A CA 1
ATOM 737 C C . GLU A 1 90 ? 25.255 0.221 -28.801 1.00 77.75 90 GLU A C 1
ATOM 739 O O . GLU A 1 90 ? 25.480 1.017 -27.882 1.00 77.75 90 GLU A O 1
ATOM 744 N N . ALA A 1 91 ? 25.690 -1.040 -28.754 1.00 68.44 91 ALA A N 1
ATOM 745 C CA . ALA A 1 91 ? 26.521 -1.545 -27.669 1.00 68.44 91 ALA A CA 1
ATOM 746 C C . ALA A 1 91 ? 27.910 -0.881 -27.722 1.00 68.44 91 ALA A C 1
ATOM 748 O O . ALA A 1 91 ? 28.662 -1.098 -28.669 1.00 68.44 91 ALA A O 1
ATOM 749 N N . GLY A 1 92 ? 28.250 -0.077 -26.705 1.00 61.91 92 GLY A N 1
ATOM 750 C CA . GLY A 1 92 ? 29.587 0.522 -26.556 1.00 61.91 92 GLY A CA 1
ATOM 751 C C . GLY A 1 92 ? 29.655 2.041 -26.342 1.00 61.91 92 GLY A C 1
ATOM 752 O O . GLY A 1 92 ? 30.752 2.561 -26.176 1.00 61.91 92 GLY A O 1
ATOM 753 N N . LEU A 1 93 ? 28.532 2.768 -26.291 1.00 55.09 93 LEU A N 1
ATOM 754 C CA . LEU A 1 93 ? 28.517 4.232 -26.085 1.00 55.09 93 LEU A CA 1
ATOM 755 C C . LEU A 1 93 ? 28.240 4.690 -24.640 1.00 55.09 93 LEU A C 1
ATOM 757 O O . LEU A 1 93 ? 27.766 5.803 -24.421 1.00 55.09 93 LEU A O 1
ATOM 761 N N . MET A 1 94 ? 28.608 3.900 -23.628 1.00 51.50 94 MET A N 1
ATOM 762 C CA . MET A 1 94 ? 28.936 4.493 -22.324 1.00 51.50 94 MET A CA 1
ATOM 763 C C . MET A 1 94 ? 30.294 5.193 -22.473 1.00 51.50 94 MET A C 1
ATOM 765 O O . MET A 1 94 ? 31.316 4.642 -22.080 1.00 51.50 94 MET A O 1
ATOM 769 N N . GLN A 1 95 ? 30.334 6.370 -23.108 1.00 42.44 95 GLN A N 1
ATOM 770 C CA . GLN A 1 95 ? 31.504 7.245 -23.010 1.00 42.44 95 GLN A CA 1
ATOM 771 C C . GLN A 1 95 ? 31.485 7.878 -21.612 1.00 42.44 95 GLN A C 1
ATOM 773 O O . GLN A 1 95 ? 30.574 8.662 -21.339 1.00 42.44 95 GLN A O 1
ATOM 778 N N . PRO A 1 96 ? 32.465 7.602 -20.734 1.00 45.22 96 PRO A N 1
ATOM 779 C CA . PRO A 1 96 ? 32.524 8.187 -19.394 1.00 45.22 96 PRO A CA 1
ATOM 780 C C . PRO A 1 96 ? 32.902 9.682 -19.372 1.00 45.22 96 PRO A C 1
ATOM 782 O O . PRO A 1 96 ? 33.217 10.196 -18.308 1.00 45.22 96 PRO A O 1
ATOM 785 N N . ASP A 1 97 ? 32.879 10.394 -20.506 1.00 49.28 97 ASP A N 1
ATOM 786 C CA . ASP A 1 97 ? 33.590 11.674 -20.666 1.00 49.28 97 ASP A CA 1
ATOM 787 C C . ASP A 1 97 ? 32.732 12.830 -21.215 1.00 49.28 97 ASP A C 1
ATOM 789 O O . ASP A 1 97 ? 33.216 13.680 -21.964 1.00 49.28 97 ASP A O 1
ATOM 793 N N . ARG A 1 98 ? 31.453 12.928 -20.833 1.00 43.81 98 ARG A N 1
ATOM 794 C CA . ARG A 1 98 ? 30.681 14.177 -21.022 1.00 43.81 98 ARG A CA 1
ATOM 795 C C . ARG A 1 98 ? 30.064 14.701 -19.730 1.00 43.81 98 ARG A C 1
ATOM 797 O O . ARG A 1 98 ? 28.882 15.010 -19.665 1.00 43.81 98 ARG A O 1
ATOM 804 N N . LEU A 1 99 ? 30.911 14.834 -18.716 1.00 45.94 99 LEU A N 1
ATOM 805 C CA . LEU A 1 99 ? 30.780 15.854 -17.678 1.00 45.94 99 LEU A CA 1
ATOM 806 C C . LEU A 1 99 ? 32.075 16.677 -17.689 1.00 45.94 99 LEU A C 1
ATOM 808 O O . LEU A 1 99 ? 33.038 16.361 -16.993 1.00 45.94 99 LEU A O 1
ATOM 812 N N . LYS A 1 100 ? 32.103 17.700 -18.542 1.00 39.94 100 LYS A N 1
ATOM 813 C CA . LYS A 1 100 ? 32.955 18.883 -18.413 1.00 39.94 100 LYS A CA 1
ATOM 814 C C . LYS A 1 100 ? 32.114 20.097 -18.757 1.00 39.94 100 LYS A C 1
ATOM 816 O O . LYS A 1 100 ? 31.369 20.001 -19.757 1.00 39.94 100 LYS A O 1
#

Radius of gyration: 21.06 Å; chains: 1; bounding box: 55×26×55 Å

pLDDT: mean 84.45, std 14.33, range [39.94, 96.81]

Foldseek 3Di:
DPDQADPVGGHQDDLVNLLVVVQVVVCVVVVNPPDDQDCVDPRNVVSSVVSVVVNVVSVVVRLVRLLPDCVRNDDPSVQVVCVVVVNHDDPPPPPVPPPD

Organism: NCBI:txid157687